Protein AF-A0A0D2HYA1-F1 (afdb_monomer_lite)

Structure (mmCIF, N/CA/C/O backbone):
data_AF-A0A0D2HYA1-F1
#
_entry.id   AF-A0A0D2HYA1-F1
#
loop_
_atom_site.group_PDB
_atom_site.id
_atom_site.type_symbol
_atom_site.label_atom_id
_atom_site.label_alt_id
_atom_site.label_comp_id
_atom_site.label_asym_id
_atom_site.label_entity_id
_atom_site.label_seq_id
_atom_site.pdbx_PDB_ins_code
_atom_site.Cartn_x
_atom_site.Cartn_y
_atom_site.Cartn_z
_atom_site.occupancy
_atom_site.B_iso_or_equiv
_atom_site.auth_seq_id
_atom_site.auth_comp_id
_atom_site.auth_asym_id
_atom_site.auth_atom_id
_atom_site.pdbx_PDB_model_num
ATOM 1 N N . MET A 1 1 ? 26.217 1.414 43.985 1.00 37.94 1 MET A N 1
ATOM 2 C CA . MET A 1 1 ? 24.978 0.716 43.570 1.00 37.94 1 MET A CA 1
ATOM 3 C C . MET A 1 1 ? 24.246 1.620 42.594 1.00 37.94 1 MET A C 1
ATOM 5 O O . MET A 1 1 ? 24.028 2.769 42.939 1.00 37.94 1 MET A O 1
ATOM 9 N N . ASN A 1 2 ? 23.989 1.161 41.366 1.00 55.53 2 ASN A N 1
ATOM 10 C CA . ASN A 1 2 ? 23.569 2.004 40.241 1.00 55.53 2 ASN A CA 1
ATOM 11 C C . ASN A 1 2 ? 22.502 1.259 39.420 1.00 55.53 2 ASN A C 1
ATOM 13 O O . ASN A 1 2 ? 22.848 0.290 38.752 1.00 55.53 2 ASN A O 1
ATOM 17 N N . VAL A 1 3 ? 21.228 1.653 39.513 1.00 50.19 3 VAL A N 1
ATOM 18 C CA . VAL A 1 3 ? 20.096 1.120 38.720 1.00 50.19 3 VAL A CA 1
ATOM 19 C C . VAL A 1 3 ? 18.972 2.183 38.728 1.00 50.19 3 VAL A C 1
ATOM 21 O O . VAL A 1 3 ? 18.746 2.719 39.813 1.00 50.19 3 VAL A O 1
ATOM 24 N N . PRO A 1 4 ? 18.196 2.468 37.647 1.00 51.81 4 PRO A N 1
ATOM 25 C CA . PRO A 1 4 ? 18.245 1.971 36.259 1.00 51.81 4 PRO A CA 1
ATOM 26 C C . PRO A 1 4 ? 18.048 3.057 35.163 1.00 51.81 4 PRO A C 1
ATOM 28 O O . PRO A 1 4 ? 17.041 3.762 35.145 1.00 51.81 4 PRO A O 1
ATOM 31 N N . LYS A 1 5 ? 18.862 3.019 34.100 1.00 58.22 5 LYS A N 1
ATOM 32 C CA . LYS A 1 5 ? 18.628 3.720 32.808 1.00 58.22 5 LYS A CA 1
ATOM 33 C C . LYS A 1 5 ? 17.292 3.376 32.103 1.00 58.22 5 LYS A C 1
ATOM 35 O O . LYS A 1 5 ? 16.973 3.936 31.060 1.00 58.22 5 LYS A O 1
ATOM 40 N N . PHE A 1 6 ? 16.532 2.416 32.629 1.00 50.38 6 PHE A N 1
ATOM 41 C CA . PHE A 1 6 ? 15.276 1.930 32.054 1.00 50.38 6 PHE A CA 1
ATOM 42 C C . PHE A 1 6 ? 14.100 2.883 32.315 1.00 50.38 6 PHE A C 1
ATOM 44 O O . PHE A 1 6 ? 13.368 3.215 31.389 1.00 50.38 6 PHE A O 1
ATOM 51 N N . LYS A 1 7 ? 13.979 3.411 33.542 1.00 63.53 7 LYS A N 1
ATOM 52 C CA . LYS A 1 7 ? 12.873 4.311 33.921 1.00 63.53 7 LYS A CA 1
ATOM 53 C C . LYS A 1 7 ? 12.932 5.664 33.205 1.00 63.53 7 LYS A C 1
ATOM 55 O O . LYS A 1 7 ? 11.905 6.275 32.937 1.00 63.53 7 LYS A O 1
ATOM 60 N N . GLU A 1 8 ? 14.135 6.123 32.870 1.00 72.31 8 GLU A N 1
ATOM 61 C CA . GLU A 1 8 ? 14.345 7.355 32.099 1.00 72.31 8 GLU A CA 1
ATOM 62 C C . GLU A 1 8 ? 13.897 7.201 30.639 1.00 72.31 8 GLU A C 1
ATOM 64 O O . GLU A 1 8 ? 13.361 8.142 30.057 1.00 72.31 8 GLU A O 1
ATOM 69 N N . ARG A 1 9 ? 14.064 6.004 30.057 1.00 69.12 9 ARG A N 1
ATOM 70 C CA . ARG A 1 9 ? 13.602 5.695 28.697 1.00 69.12 9 ARG A CA 1
ATOM 71 C C . ARG A 1 9 ? 12.082 5.615 28.599 1.00 69.12 9 ARG A C 1
ATOM 73 O O . ARG A 1 9 ? 11.534 6.152 27.647 1.00 69.12 9 ARG A O 1
ATOM 80 N N . GLU A 1 10 ? 11.414 4.988 29.566 1.00 74.62 10 GLU A N 1
ATOM 81 C CA . GLU A 1 10 ? 9.942 4.930 29.594 1.00 74.62 10 GLU A CA 1
ATOM 82 C C . GLU A 1 10 ? 9.334 6.328 29.681 1.00 74.62 10 GLU A C 1
ATOM 84 O O . GLU A 1 10 ? 8.458 6.669 28.894 1.00 74.62 10 GLU A O 1
ATOM 89 N N . LYS A 1 11 ? 9.878 7.180 30.556 1.00 78.25 11 LYS A N 1
ATOM 90 C CA . LYS A 1 11 ? 9.416 8.563 30.683 1.00 78.25 11 LYS A CA 1
ATOM 91 C C . LYS A 1 11 ? 9.576 9.357 29.379 1.00 78.25 11 LYS A C 1
ATOM 93 O O . LYS A 1 11 ? 8.669 10.080 28.993 1.00 78.25 11 LYS A O 1
ATOM 98 N N . ALA A 1 12 ? 10.697 9.186 28.676 1.00 75.19 12 ALA A N 1
ATOM 99 C CA . ALA A 1 12 ? 10.927 9.862 27.399 1.00 75.19 12 ALA A CA 1
ATOM 100 C C . ALA A 1 12 ? 9.951 9.414 26.293 1.00 75.19 12 ALA A C 1
ATOM 102 O O . ALA A 1 12 ? 9.579 10.221 25.443 1.00 75.19 12 ALA A O 1
ATOM 103 N N . LEU A 1 13 ? 9.533 8.144 26.302 1.00 71.19 13 LEU A N 1
ATOM 104 C CA . LEU A 1 13 ? 8.542 7.616 25.360 1.00 71.19 13 LEU A CA 1
ATOM 105 C C . LEU A 1 13 ? 7.129 8.125 25.676 1.00 71.19 13 LEU A C 1
ATOM 107 O O . LEU A 1 13 ? 6.391 8.478 24.758 1.00 71.19 13 LEU A O 1
ATOM 111 N N . GLU A 1 14 ? 6.778 8.208 26.960 1.00 77.75 14 GLU A N 1
ATOM 112 C CA . GLU A 1 14 ? 5.499 8.755 27.425 1.00 77.75 14 GLU A CA 1
ATOM 113 C C . GLU A 1 14 ? 5.363 10.244 27.053 1.00 77.75 14 GLU A C 1
ATOM 115 O O . GLU A 1 14 ? 4.346 10.670 26.500 1.00 77.75 14 GLU A O 1
ATOM 120 N N . ASP A 1 15 ? 6.424 11.029 27.273 1.00 81.19 15 ASP A N 1
ATOM 121 C CA . ASP A 1 15 ? 6.453 12.463 26.969 1.00 81.19 15 ASP A CA 1
ATOM 122 C C . ASP A 1 15 ? 6.331 12.728 25.450 1.00 81.19 15 ASP A C 1
ATOM 124 O O . ASP A 1 15 ? 5.623 13.646 25.022 1.00 81.19 15 ASP A O 1
ATOM 128 N N . ASP A 1 16 ? 6.970 11.903 24.609 1.00 73.56 16 ASP A N 1
ATOM 129 C CA . ASP A 1 16 ? 6.863 11.993 23.143 1.00 73.56 16 ASP A CA 1
ATOM 130 C C . ASP A 1 16 ? 5.469 11.579 22.636 1.00 73.56 16 ASP A C 1
ATOM 132 O O . ASP A 1 16 ? 4.926 12.195 21.712 1.00 73.56 16 ASP A O 1
ATOM 136 N N . TYR A 1 17 ? 4.839 10.588 23.276 1.00 69.75 17 TYR A N 1
ATOM 137 C CA . TYR A 1 17 ? 3.467 10.176 22.972 1.00 69.75 17 TYR A CA 1
ATOM 138 C C . TYR A 1 17 ? 2.454 11.296 23.254 1.00 69.75 17 TYR A C 1
ATOM 140 O O . TYR A 1 17 ? 1.637 11.626 22.387 1.00 69.75 17 TYR A O 1
ATOM 148 N N . ILE A 1 18 ? 2.543 11.937 24.425 1.00 73.06 18 ILE A N 1
ATOM 149 C CA . ILE A 1 18 ? 1.666 13.057 24.801 1.00 73.06 18 ILE A CA 1
ATOM 150 C C . ILE A 1 18 ? 1.850 14.230 23.827 1.00 73.06 18 ILE A C 1
ATOM 152 O O . ILE A 1 18 ? 0.869 14.781 23.327 1.00 73.06 18 ILE A O 1
ATOM 156 N N . ARG A 1 19 ? 3.097 14.554 23.460 1.00 71.25 19 ARG A N 1
ATOM 157 C CA . ARG A 1 19 ? 3.401 15.647 22.522 1.00 71.25 19 ARG A CA 1
ATOM 158 C C . ARG A 1 19 ? 2.779 15.453 21.137 1.00 71.25 19 ARG A C 1
ATOM 160 O O . ARG A 1 19 ? 2.390 16.428 20.495 1.00 71.25 19 ARG A O 1
ATOM 167 N N . ARG A 1 20 ? 2.706 14.213 20.644 1.00 63.44 20 ARG A N 1
ATOM 168 C CA . ARG A 1 20 ? 2.093 13.902 19.339 1.00 63.44 20 ARG A CA 1
ATOM 169 C C . ARG A 1 20 ? 0.574 13.994 19.381 1.00 63.44 20 ARG A C 1
ATOM 171 O O . ARG A 1 20 ? -0.017 14.478 18.419 1.00 63.44 20 ARG A O 1
ATOM 178 N N . LYS A 1 21 ? -0.035 13.588 20.497 1.00 59.53 21 LYS A N 1
ATOM 179 C CA . LYS A 1 21 ? -1.486 13.634 20.704 1.00 59.53 21 LYS A CA 1
ATOM 180 C C . LYS A 1 21 ? -2.045 15.059 20.624 1.00 59.53 21 LYS A C 1
ATOM 182 O O . LYS A 1 21 ? -3.113 15.260 20.055 1.00 59.53 21 LYS A O 1
ATOM 187 N N . ASP A 1 22 ? -1.298 16.046 21.114 1.00 54.53 22 ASP A N 1
ATOM 188 C CA . ASP A 1 22 ? -1.725 17.452 21.081 1.00 54.53 22 ASP A CA 1
ATOM 189 C C . ASP A 1 22 ? -1.539 18.118 19.705 1.00 54.53 22 ASP A C 1
ATOM 191 O O . ASP A 1 22 ? -2.130 19.163 19.434 1.00 54.53 22 ASP A O 1
ATOM 195 N N . ARG A 1 23 ? -0.753 17.515 18.799 1.00 53.12 23 ARG A N 1
ATOM 196 C CA . ARG A 1 23 ? -0.500 18.061 17.453 1.00 53.12 23 ARG A CA 1
ATOM 197 C C . ARG A 1 23 ? -1.545 17.633 16.418 1.00 53.12 23 ARG A C 1
ATOM 199 O O . ARG A 1 23 ? -1.625 18.235 15.351 1.00 53.12 23 ARG A O 1
ATOM 206 N N . THR A 1 24 ? -2.372 16.637 16.729 1.00 44.16 24 THR A N 1
ATOM 207 C CA . THR A 1 24 ? -3.472 16.170 15.875 1.00 44.16 24 THR A CA 1
ATOM 208 C C . THR A 1 24 ? -4.773 16.906 16.200 1.00 44.16 24 THR A C 1
ATOM 210 O O . THR A 1 24 ? -5.680 16.364 16.823 1.00 44.16 24 THR A O 1
ATOM 213 N N . SER A 1 25 ? -4.878 18.160 15.768 1.00 39.28 25 SER A N 1
ATOM 214 C CA . SER A 1 25 ? -6.170 18.812 15.516 1.00 39.28 25 SER A CA 1
ATOM 215 C C . SER A 1 25 ? -6.183 19.253 14.053 1.00 39.28 25 SER A C 1
ATOM 217 O O . SER A 1 25 ? -5.458 20.190 13.716 1.00 39.28 25 SER A O 1
ATOM 219 N N . PRO A 1 26 ? -6.937 18.588 13.158 1.00 45.00 26 PRO A N 1
ATOM 220 C CA . PRO A 1 26 ? -6.878 18.906 11.741 1.00 45.00 26 PRO A CA 1
ATOM 221 C C . PRO A 1 26 ? -7.639 20.202 11.441 1.00 45.00 26 PRO A C 1
ATOM 223 O O . PRO A 1 26 ? -8.817 20.346 11.770 1.00 45.00 26 PRO A O 1
ATOM 226 N N . LYS A 1 27 ? -6.960 21.136 10.769 1.00 46.84 27 LYS A N 1
ATOM 227 C CA . LYS A 1 27 ? -7.570 22.242 10.022 1.00 46.84 27 LYS A CA 1
ATOM 228 C C . LYS A 1 27 ? -7.251 22.035 8.548 1.00 46.84 27 LYS A C 1
ATOM 230 O O . LYS A 1 27 ? -6.231 22.528 8.075 1.00 46.84 27 LYS A O 1
ATOM 235 N N . ASN A 1 28 ? -8.102 21.327 7.811 1.00 40.28 28 ASN A N 1
ATOM 236 C CA . ASN A 1 28 ? -7.895 21.159 6.375 1.00 40.28 28 ASN A CA 1
ATOM 237 C C . ASN A 1 28 ? -9.252 21.064 5.674 1.00 40.28 28 ASN A C 1
ATOM 239 O O . ASN A 1 28 ? -9.993 20.101 5.851 1.00 40.28 28 ASN A O 1
ATOM 243 N N . SER A 1 29 ? -9.573 22.100 4.902 1.00 40.09 29 SER A N 1
ATOM 244 C CA . SER A 1 29 ? -10.721 22.153 4.002 1.00 40.09 29 SER A CA 1
ATOM 245 C C . SER A 1 29 ? -10.307 21.742 2.587 1.00 40.09 29 SER A C 1
ATOM 247 O O . SER A 1 29 ? -9.199 22.083 2.173 1.00 40.09 29 SER A O 1
ATOM 249 N N . SER A 1 30 ? -11.273 21.197 1.834 1.00 38.66 30 SER A N 1
ATOM 250 C CA . SER A 1 30 ? -11.325 21.049 0.361 1.00 38.66 30 SER A CA 1
ATOM 251 C C . SER A 1 30 ? -10.499 19.881 -0.222 1.00 38.66 30 SER A C 1
ATOM 253 O O . SER A 1 30 ? -9.349 19.704 0.145 1.00 38.66 30 SER A O 1
ATOM 255 N N . THR A 1 31 ? -10.976 19.024 -1.134 1.00 37.25 31 THR A N 1
ATOM 256 C CA . THR A 1 31 ? -12.278 18.866 -1.811 1.00 37.25 31 THR A CA 1
ATOM 257 C C . THR A 1 31 ? -12.371 17.389 -2.219 1.00 37.25 31 THR A C 1
ATOM 259 O O . THR A 1 31 ? -11.586 16.942 -3.050 1.00 37.25 31 THR A O 1
ATOM 262 N N . HIS A 1 32 ? -13.288 16.615 -1.633 1.00 41.94 32 HIS A N 1
ATOM 263 C CA . HIS A 1 32 ? -13.481 15.206 -1.984 1.00 41.94 32 HIS A CA 1
ATOM 264 C C . HIS A 1 32 ? -14.585 15.066 -3.032 1.00 41.94 32 HIS A C 1
ATOM 266 O O . HIS A 1 32 ? -15.725 15.488 -2.825 1.00 41.94 32 HIS A O 1
ATOM 272 N N . SER A 1 33 ? -14.279 14.415 -4.149 1.00 39.41 33 SER A N 1
ATOM 273 C CA . SER A 1 33 ? -15.284 13.797 -5.007 1.00 39.41 33 SER A CA 1
ATOM 274 C C . SER A 1 33 ? -15.957 12.655 -4.233 1.00 39.41 33 SER A C 1
ATOM 276 O O . SER A 1 33 ? -15.459 11.539 -4.176 1.00 39.41 33 SER A O 1
ATOM 278 N N . ARG A 1 34 ? -17.077 13.004 -3.585 1.00 42.66 34 ARG A N 1
ATOM 279 C CA . ARG A 1 34 ? -18.177 12.168 -3.064 1.00 42.66 34 ARG A CA 1
ATOM 280 C C . ARG A 1 34 ? -17.836 10.701 -2.757 1.00 42.66 34 ARG A C 1
ATOM 282 O O . ARG A 1 34 ? -18.350 9.790 -3.399 1.00 42.66 34 ARG A O 1
ATOM 289 N N . ILE A 1 35 ? -17.089 10.490 -1.678 1.00 46.75 35 ILE A N 1
ATOM 290 C CA . ILE A 1 35 ? -17.368 9.368 -0.776 1.00 46.75 35 ILE A CA 1
ATOM 291 C C . ILE A 1 35 ? -18.450 9.899 0.166 1.00 46.75 35 ILE A C 1
ATOM 293 O O . ILE A 1 35 ? -18.259 10.950 0.771 1.00 46.75 35 ILE A O 1
ATOM 297 N N . SER A 1 36 ? -19.620 9.260 0.215 1.00 41.53 36 SER A N 1
ATOM 298 C CA . SER A 1 36 ? -20.709 9.675 1.106 1.00 41.53 36 SER A CA 1
ATOM 299 C C . SER A 1 36 ? -20.197 9.770 2.547 1.00 41.53 36 SER A C 1
ATOM 301 O O . SER A 1 36 ? -19.650 8.792 3.062 1.00 41.53 36 SER A O 1
ATOM 303 N N . ASP A 1 37 ? -20.401 10.927 3.184 1.00 51.16 37 ASP A N 1
ATOM 304 C CA . ASP A 1 37 ? -19.854 11.313 4.497 1.00 51.16 37 ASP A CA 1
ATOM 305 C C . ASP A 1 37 ? -20.129 10.313 5.645 1.00 51.16 37 ASP A C 1
ATOM 307 O O . ASP A 1 37 ? -19.511 10.390 6.704 1.00 51.16 37 ASP A O 1
ATOM 311 N N . SER A 1 38 ? -21.013 9.330 5.453 1.00 46.25 38 SER A N 1
ATOM 312 C CA . SER A 1 38 ? -21.342 8.296 6.439 1.00 46.25 38 SER A CA 1
ATOM 313 C C . SER A 1 38 ? -20.254 7.235 6.671 1.00 46.25 38 SER A C 1
ATOM 315 O O . SER A 1 38 ? -20.357 6.500 7.647 1.00 46.25 38 SER A O 1
ATOM 317 N N . ASN A 1 39 ? -19.214 7.152 5.828 1.00 44.28 39 ASN A N 1
ATOM 318 C CA . ASN A 1 39 ? -18.113 6.178 5.968 1.00 44.28 39 ASN A CA 1
ATOM 319 C C . ASN A 1 39 ? -16.781 6.788 6.450 1.00 44.28 39 ASN A C 1
ATOM 321 O O . ASN A 1 39 ? -15.771 6.091 6.519 1.00 44.28 39 ASN A O 1
ATOM 325 N N . LEU A 1 40 ? -16.767 8.068 6.835 1.00 48.44 40 LEU A N 1
ATOM 326 C CA . LEU A 1 40 ? -15.561 8.785 7.282 1.00 48.44 40 LEU A CA 1
ATOM 327 C C . LEU A 1 40 ? -15.066 8.398 8.692 1.00 48.44 40 LEU A C 1
ATOM 329 O O . LEU A 1 40 ? -14.085 8.961 9.171 1.00 48.44 40 LEU A O 1
ATOM 333 N N . ALA A 1 41 ? -15.713 7.451 9.379 1.00 55.69 41 ALA A N 1
ATOM 334 C CA . ALA A 1 41 ? -15.352 7.082 10.752 1.00 55.69 41 ALA A CA 1
ATOM 335 C C . ALA A 1 41 ? -14.013 6.319 10.870 1.00 55.69 41 ALA A C 1
ATOM 337 O O . ALA A 1 41 ? -13.465 6.223 11.967 1.00 55.69 41 ALA A O 1
ATOM 338 N N . SER A 1 42 ? -13.476 5.782 9.769 1.00 56.03 42 SER A N 1
ATOM 339 C CA . SER A 1 42 ? -12.200 5.058 9.742 1.00 56.03 42 SER A CA 1
ATOM 340 C C . SER A 1 42 ? -11.364 5.517 8.543 1.00 56.03 42 SER A C 1
ATOM 342 O O . SER A 1 42 ? -11.888 5.513 7.427 1.00 56.03 42 SER A O 1
ATOM 344 N N . PRO A 1 43 ? -10.071 5.857 8.721 1.00 54.88 43 PRO A N 1
ATOM 345 C CA . PRO A 1 43 ? -9.199 6.337 7.640 1.00 54.88 43 PRO A CA 1
ATOM 346 C C . PRO A 1 43 ? -9.022 5.334 6.488 1.00 54.88 43 PRO A C 1
ATOM 348 O O . PRO A 1 43 ? -8.567 5.712 5.414 1.00 54.88 43 PRO A O 1
ATOM 351 N N . PHE A 1 44 ? -9.406 4.070 6.691 1.00 59.03 44 PHE A N 1
ATOM 352 C CA . PHE A 1 44 ? -9.309 2.999 5.696 1.00 59.03 44 PHE A CA 1
ATOM 353 C C . PHE A 1 44 ? -10.677 2.429 5.291 1.00 59.03 44 PHE A C 1
ATOM 355 O O . PHE A 1 44 ? -10.749 1.370 4.674 1.00 59.03 44 PHE A O 1
ATOM 362 N N . GLY A 1 45 ? -11.776 3.083 5.682 1.00 63.31 45 GLY A N 1
ATOM 363 C CA . GLY A 1 45 ? -13.115 2.504 5.591 1.00 63.31 45 GLY A CA 1
ATOM 364 C C . GLY A 1 45 ? -13.293 1.301 6.526 1.00 63.31 45 GLY A C 1
ATOM 365 O O . GLY A 1 45 ? -12.430 0.992 7.357 1.00 63.31 45 GLY A O 1
ATOM 366 N N . THR A 1 46 ? -14.444 0.644 6.424 1.00 68.38 46 THR A N 1
ATOM 367 C CA . THR A 1 46 ? -14.827 -0.508 7.262 1.00 68.38 46 THR A CA 1
ATOM 368 C C . THR A 1 46 ? -15.230 -1.742 6.455 1.00 68.38 46 THR A C 1
ATOM 370 O O . THR A 1 46 ? -15.471 -2.788 7.049 1.00 68.38 46 THR A O 1
ATOM 373 N N . ASP A 1 47 ? -15.287 -1.635 5.126 1.00 72.69 47 ASP A N 1
ATOM 374 C CA . ASP A 1 47 ? -15.811 -2.667 4.218 1.00 72.69 47 ASP A CA 1
ATOM 375 C C . ASP A 1 47 ? -14.696 -3.506 3.565 1.00 72.69 47 ASP A C 1
ATOM 377 O O . ASP A 1 47 ? -14.739 -3.857 2.390 1.00 72.69 47 ASP A O 1
ATOM 381 N N . TRP A 1 48 ? -13.629 -3.771 4.318 1.00 71.75 48 TRP A N 1
ATOM 382 C CA . TRP A 1 48 ? -12.502 -4.594 3.883 1.00 71.75 48 TRP A CA 1
ATOM 383 C C . TRP A 1 48 ? -12.418 -5.856 4.743 1.00 71.75 48 TRP A C 1
ATOM 385 O O . TRP A 1 48 ? -12.647 -5.806 5.949 1.00 71.75 48 TRP A O 1
ATOM 395 N N . ALA A 1 49 ? -12.061 -6.997 4.151 1.00 73.50 49 ALA A N 1
ATOM 396 C CA . ALA A 1 49 ? -11.831 -8.234 4.906 1.00 73.50 49 ALA A CA 1
ATOM 397 C C . ALA A 1 49 ? -10.460 -8.223 5.601 1.00 73.50 49 ALA A C 1
ATOM 399 O O . ALA A 1 49 ? -10.326 -8.495 6.798 1.00 73.50 49 ALA A O 1
ATOM 400 N N . VAL A 1 50 ? -9.437 -7.818 4.845 1.00 74.50 50 VAL A N 1
ATOM 401 C CA . VAL A 1 50 ? -8.063 -7.624 5.311 1.00 74.50 50 VAL A CA 1
ATOM 402 C C . VAL A 1 50 ? -7.568 -6.272 4.819 1.00 74.50 50 VAL A C 1
ATOM 404 O O . VAL A 1 50 ? -7.610 -5.994 3.624 1.00 74.50 50 VAL A O 1
ATOM 407 N N . LEU A 1 51 ? -7.074 -5.446 5.739 1.00 75.56 51 LEU A N 1
ATOM 408 C CA . LEU A 1 51 ? -6.321 -4.244 5.412 1.00 75.56 51 LEU A CA 1
ATOM 409 C C . LEU A 1 51 ? -4.847 -4.597 5.479 1.00 75.56 51 LEU A C 1
ATOM 411 O O . LEU A 1 51 ? -4.332 -4.936 6.543 1.00 75.56 51 LEU A O 1
ATOM 415 N N . TRP A 1 52 ? -4.164 -4.506 4.352 1.00 73.12 52 TRP A N 1
ATOM 416 C CA . TRP A 1 52 ? -2.770 -4.889 4.252 1.00 73.12 52 TRP A CA 1
ATOM 417 C C . TRP A 1 52 ? -1.885 -3.651 4.126 1.00 73.12 52 TRP A C 1
ATOM 419 O O . TRP A 1 52 ? -2.038 -2.871 3.192 1.00 73.12 52 TRP A O 1
ATOM 429 N N . LEU A 1 53 ? -0.971 -3.455 5.082 1.00 72.00 53 LEU A N 1
ATOM 430 C CA . LEU A 1 53 ? -0.130 -2.251 5.152 1.00 72.00 53 LEU A CA 1
ATOM 431 C C . LEU A 1 53 ? 1.126 -2.343 4.270 1.00 72.00 53 LEU A C 1
ATOM 433 O O . LEU A 1 53 ? 1.951 -1.432 4.277 1.00 72.00 53 LEU A O 1
ATOM 437 N N . GLY A 1 54 ? 1.260 -3.431 3.507 1.00 73.88 54 GLY A N 1
ATOM 438 C CA . GLY A 1 54 ? 2.322 -3.642 2.532 1.00 73.88 54 GLY A CA 1
ATOM 439 C C . GLY A 1 54 ? 3.378 -4.654 2.968 1.00 73.88 54 GLY A C 1
ATOM 440 O O . GLY A 1 54 ? 3.328 -5.226 4.064 1.00 73.88 54 GLY A O 1
ATOM 441 N N . HIS A 1 55 ? 4.358 -4.844 2.084 1.00 79.69 55 HIS A N 1
ATOM 442 C CA . HIS A 1 55 ? 5.496 -5.724 2.303 1.00 79.69 55 HIS A CA 1
ATOM 443 C C . HIS A 1 55 ? 6.847 -5.083 2.055 1.00 79.69 55 HIS A C 1
ATOM 445 O O . HIS A 1 55 ? 6.967 -4.094 1.336 1.00 79.69 55 HIS A O 1
ATOM 451 N N . CYS A 1 56 ? 7.887 -5.730 2.578 1.00 75.94 56 CYS A N 1
ATOM 452 C CA . CYS A 1 56 ? 9.263 -5.273 2.445 1.00 75.94 56 CYS A CA 1
ATOM 453 C C . CYS A 1 56 ? 9.823 -5.242 1.015 1.00 75.94 56 CYS A C 1
ATOM 455 O O . CYS A 1 56 ? 10.865 -4.628 0.797 1.00 75.94 56 CYS A O 1
ATOM 457 N N . GLY A 1 57 ? 9.159 -5.889 0.055 1.00 78.56 57 GLY A N 1
ATOM 458 C CA . GLY A 1 57 ? 9.572 -5.923 -1.348 1.00 78.56 57 GLY A CA 1
ATOM 459 C C . GLY A 1 57 ? 8.726 -5.056 -2.277 1.00 78.56 57 GLY A C 1
ATOM 460 O O . GLY A 1 57 ? 8.876 -5.202 -3.486 1.00 78.56 57 GLY A O 1
ATOM 461 N N . ALA A 1 58 ? 7.825 -4.220 -1.749 1.00 81.38 58 ALA A N 1
ATOM 462 C CA . ALA A 1 58 ? 6.957 -3.401 -2.587 1.00 81.38 58 ALA A CA 1
ATOM 463 C C . ALA A 1 58 ? 7.802 -2.439 -3.428 1.00 81.38 58 ALA A C 1
ATOM 465 O O . ALA A 1 58 ? 8.653 -1.723 -2.895 1.00 81.38 58 ALA A O 1
ATOM 466 N N . ALA A 1 59 ? 7.552 -2.429 -4.734 1.00 85.06 59 ALA A N 1
ATOM 467 C CA . ALA A 1 59 ? 8.201 -1.541 -5.684 1.00 85.06 59 ALA A CA 1
ATOM 468 C C . ALA A 1 59 ? 7.154 -0.661 -6.370 1.00 85.06 59 ALA A C 1
ATOM 470 O O . ALA A 1 59 ? 6.027 -1.105 -6.610 1.00 85.06 59 ALA A O 1
ATOM 471 N N . ILE A 1 60 ? 7.531 0.583 -6.661 1.00 87.06 60 ILE A N 1
ATOM 472 C CA . ILE A 1 60 ? 6.824 1.436 -7.609 1.00 87.06 60 ILE A CA 1
ATOM 473 C C . ILE A 1 60 ? 7.608 1.330 -8.917 1.00 87.06 60 ILE A C 1
ATOM 475 O O . ILE A 1 60 ? 8.728 1.833 -9.024 1.00 87.06 60 ILE A O 1
ATOM 479 N N . ASP A 1 61 ? 7.052 0.602 -9.878 1.00 86.50 61 ASP A N 1
ATOM 480 C CA . ASP A 1 61 ? 7.635 0.381 -11.198 1.00 86.50 61 ASP A CA 1
ATOM 481 C C . ASP A 1 61 ? 6.539 0.233 -12.265 1.00 86.50 61 ASP A C 1
ATOM 483 O O . ASP A 1 61 ? 5.346 0.236 -11.961 1.00 86.50 61 ASP A O 1
ATOM 487 N N . ASP A 1 62 ? 6.944 0.106 -13.528 1.00 85.25 62 ASP A N 1
ATOM 488 C CA . ASP A 1 62 ? 6.019 -0.004 -14.663 1.00 85.25 62 ASP A CA 1
ATOM 489 C C . ASP A 1 62 ? 5.265 -1.350 -14.714 1.00 85.25 62 ASP A C 1
ATOM 491 O O . ASP A 1 62 ? 4.355 -1.528 -15.526 1.00 85.25 62 ASP A O 1
ATOM 495 N N . GLY A 1 63 ? 5.656 -2.323 -13.883 1.00 82.94 63 GLY A N 1
ATOM 496 C CA . GLY A 1 63 ? 5.033 -3.640 -13.794 1.00 82.94 63 GLY A CA 1
ATOM 497 C C . GLY A 1 63 ? 3.797 -3.674 -12.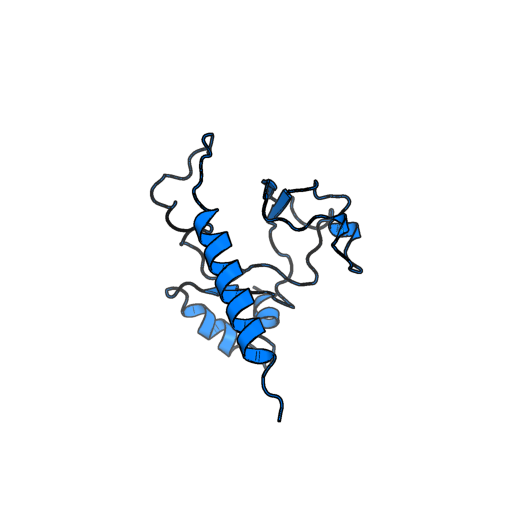895 1.00 82.94 63 GLY A C 1
ATOM 498 O O . GLY A 1 63 ? 3.038 -4.645 -12.950 1.00 82.94 63 GLY A O 1
ATOM 499 N N . VAL A 1 64 ? 3.569 -2.634 -12.088 1.00 80.81 64 VAL A N 1
ATOM 500 C CA . VAL A 1 64 ? 2.396 -2.512 -11.216 1.00 80.81 64 VAL A CA 1
ATOM 501 C C . VAL A 1 64 ? 1.408 -1.466 -11.746 1.00 80.81 64 VAL A C 1
ATOM 503 O O . VAL A 1 64 ? 1.816 -0.458 -12.324 1.00 80.81 64 VAL A O 1
ATOM 506 N N . PRO A 1 65 ? 0.086 -1.659 -11.559 1.00 83.25 65 PRO A N 1
ATOM 507 C CA . PRO A 1 65 ? -0.889 -0.624 -11.881 1.00 83.25 65 PRO A CA 1
ATOM 508 C C . PRO A 1 65 ? -0.569 0.694 -11.157 1.00 83.25 65 PRO A C 1
ATOM 510 O O . PRO A 1 65 ? -0.161 0.648 -9.991 1.00 83.25 65 PRO A O 1
ATOM 513 N N . PRO A 1 66 ? -0.803 1.861 -11.790 1.00 82.69 66 PRO A N 1
ATOM 514 C CA . PRO A 1 66 ? -0.555 3.152 -11.161 1.00 82.69 66 PRO A CA 1
ATOM 515 C C . PRO A 1 66 ? -1.257 3.270 -9.806 1.00 82.69 66 PRO A C 1
ATOM 517 O O . PRO A 1 66 ? -2.471 3.075 -9.698 1.00 82.69 66 PRO A O 1
ATOM 520 N N . GLY A 1 67 ? -0.477 3.583 -8.773 1.00 83.12 67 GLY A N 1
ATOM 521 C CA . GLY A 1 67 ? -0.991 3.819 -7.433 1.00 83.12 67 GLY A CA 1
ATOM 522 C C . GLY A 1 67 ? -1.611 5.207 -7.269 1.00 83.12 67 GLY A C 1
ATOM 523 O O . GLY A 1 67 ? -1.437 6.102 -8.096 1.00 83.12 67 GLY A O 1
ATOM 524 N N . LEU A 1 68 ? -2.325 5.405 -6.163 1.00 87.12 68 LEU A N 1
ATOM 525 C CA . LEU A 1 68 ? -2.812 6.719 -5.755 1.00 87.12 68 LEU A CA 1
ATOM 526 C C . LEU A 1 68 ? -1.743 7.408 -4.913 1.00 87.12 68 LEU A C 1
ATOM 528 O O . LEU A 1 68 ? -1.363 6.904 -3.857 1.00 87.12 68 LEU A O 1
ATOM 532 N N . ILE A 1 69 ? -1.291 8.573 -5.371 1.00 89.81 69 ILE A N 1
ATOM 533 C CA . ILE A 1 69 ? -0.295 9.395 -4.681 1.00 89.81 69 ILE A CA 1
ATOM 534 C C . ILE A 1 69 ? -1.004 10.518 -3.921 1.00 89.81 69 ILE A C 1
ATOM 536 O O . ILE A 1 69 ? -1.871 11.199 -4.470 1.00 89.81 69 ILE A O 1
ATOM 540 N N . TYR A 1 70 ? -0.630 10.728 -2.661 1.00 88.81 70 TYR A N 1
ATOM 541 C CA . TYR A 1 70 ? -1.184 11.780 -1.809 1.00 88.81 70 TYR A CA 1
ATOM 542 C C . TYR A 1 70 ? -0.120 12.362 -0.876 1.00 88.81 70 TYR A C 1
ATOM 544 O O . TYR A 1 70 ? 0.835 11.684 -0.502 1.00 88.81 70 TYR A O 1
ATOM 552 N N . ALA A 1 71 ? -0.281 13.635 -0.516 1.00 90.69 71 ALA A N 1
ATOM 553 C CA . ALA A 1 71 ? 0.618 14.319 0.408 1.00 90.69 71 ALA A CA 1
ATOM 554 C C . ALA A 1 71 ? 0.455 13.780 1.839 1.00 90.69 71 ALA A C 1
ATOM 556 O O . ALA A 1 71 ? -0.667 13.555 2.295 1.00 90.69 71 ALA A O 1
ATOM 557 N N . ASP A 1 72 ? 1.570 13.610 2.549 1.00 88.25 72 ASP A N 1
ATOM 558 C CA . ASP A 1 72 ? 1.606 13.168 3.943 1.00 88.25 72 ASP A CA 1
ATOM 559 C C . ASP A 1 72 ? 2.792 13.809 4.683 1.00 88.25 72 ASP A C 1
ATOM 561 O O . ASP A 1 72 ? 3.957 13.484 4.443 1.00 88.25 72 ASP A O 1
ATOM 565 N N . ASP A 1 73 ? 2.495 14.703 5.624 1.00 88.31 73 ASP A N 1
ATOM 566 C CA . ASP A 1 73 ? 3.482 15.423 6.438 1.00 88.31 73 ASP A CA 1
ATOM 567 C C . ASP A 1 73 ? 4.125 14.561 7.540 1.00 88.31 73 ASP A C 1
ATOM 569 O O . ASP A 1 73 ? 5.084 14.981 8.191 1.00 88.31 73 ASP A O 1
ATOM 573 N N . THR A 1 74 ? 3.625 13.340 7.739 1.00 89.31 74 THR A N 1
ATOM 574 C CA . THR A 1 74 ? 4.217 12.323 8.616 1.00 89.31 74 THR A CA 1
ATOM 575 C C . THR A 1 74 ? 5.187 11.400 7.879 1.00 89.31 74 THR A C 1
ATOM 577 O O . THR A 1 74 ? 5.786 10.513 8.498 1.00 89.31 74 THR A O 1
ATOM 580 N N . SER A 1 75 ? 5.335 11.565 6.561 1.00 86.50 75 SER A N 1
ATOM 581 C CA . SER A 1 75 ? 6.296 10.794 5.776 1.00 86.50 75 SER A CA 1
ATOM 582 C C . SER A 1 75 ? 7.733 11.074 6.235 1.00 86.50 75 SER A C 1
ATOM 584 O O . SER A 1 75 ? 8.103 12.184 6.618 1.00 86.50 75 SER A O 1
ATOM 586 N N . VAL A 1 76 ? 8.549 10.020 6.250 1.00 86.56 76 VAL A N 1
ATOM 587 C CA . VAL A 1 76 ? 9.992 10.150 6.481 1.00 86.56 76 VAL A CA 1
ATOM 588 C C . VAL A 1 76 ? 10.606 10.776 5.232 1.00 86.56 76 VAL A C 1
ATOM 590 O O . VAL A 1 76 ? 10.172 10.456 4.126 1.00 86.56 76 VAL A O 1
ATOM 593 N N . ALA A 1 77 ? 11.606 11.644 5.398 1.00 88.38 77 ALA A N 1
ATOM 594 C CA . ALA A 1 77 ? 12.246 12.281 4.254 1.00 88.38 77 ALA A CA 1
ATOM 595 C C . ALA A 1 77 ? 12.889 11.231 3.334 1.00 88.38 77 ALA A C 1
ATOM 597 O O . ALA A 1 77 ? 13.562 10.324 3.837 1.00 88.38 77 ALA A O 1
ATOM 598 N N . ILE A 1 78 ? 12.733 11.346 2.010 1.00 86.19 78 ILE A N 1
ATOM 599 C CA . ILE A 1 78 ? 13.168 10.296 1.063 1.00 86.19 78 ILE A CA 1
ATOM 600 C C . ILE A 1 78 ? 14.668 10.009 1.213 1.00 86.19 78 ILE A C 1
ATOM 602 O O . ILE A 1 78 ? 15.098 8.856 1.218 1.00 86.19 78 ILE A O 1
ATOM 606 N N . VAL A 1 79 ? 15.464 11.051 1.450 1.00 84.94 79 VAL A N 1
ATOM 607 C CA . VAL A 1 79 ? 16.918 10.958 1.671 1.00 84.94 79 VAL A CA 1
ATOM 608 C C . VAL A 1 79 ? 17.324 10.110 2.884 1.00 84.94 79 VAL A C 1
ATOM 610 O O . VAL A 1 79 ? 18.483 9.719 2.994 1.00 84.94 79 VAL A O 1
ATOM 613 N N . GLN A 1 80 ? 16.403 9.846 3.815 1.00 86.44 80 GLN A N 1
ATOM 614 C CA . GLN A 1 80 ? 16.646 9.020 5.000 1.00 86.44 80 GLN A CA 1
ATOM 615 C C . GLN A 1 80 ? 16.324 7.538 4.772 1.00 86.44 80 GLN A C 1
ATOM 617 O O . GLN A 1 80 ? 16.670 6.712 5.619 1.00 86.44 80 GLN A O 1
ATOM 622 N N . TYR A 1 81 ? 15.696 7.174 3.650 1.00 82.31 81 TYR A N 1
ATOM 623 C CA . TYR A 1 81 ? 15.520 5.770 3.294 1.00 82.31 81 TYR A CA 1
ATOM 624 C C . TYR A 1 81 ? 16.857 5.201 2.828 1.00 82.31 81 TYR A C 1
ATOM 626 O O . TYR A 1 81 ? 17.484 5.702 1.896 1.00 82.31 81 TYR A O 1
ATOM 634 N N . VAL A 1 82 ? 17.307 4.137 3.489 1.00 80.12 82 VAL A N 1
ATOM 635 C CA . VAL A 1 82 ? 18.537 3.421 3.141 1.00 80.12 82 VAL A CA 1
ATOM 636 C C . VAL A 1 82 ? 18.175 1.963 2.908 1.00 80.12 82 VAL A C 1
ATOM 638 O O . VAL A 1 82 ? 17.984 1.201 3.854 1.00 80.12 82 VAL A O 1
ATOM 641 N N . SER A 1 83 ? 18.040 1.579 1.641 1.00 78.50 83 SER A N 1
ATOM 642 C CA . SER A 1 83 ? 17.709 0.212 1.241 1.00 78.50 83 SER A CA 1
ATOM 643 C C . SER A 1 83 ? 18.174 -0.077 -0.187 1.00 78.50 83 SER A C 1
ATOM 645 O O . SER A 1 83 ? 18.328 0.829 -1.008 1.00 78.50 83 SER A O 1
ATOM 647 N N . TRP A 1 84 ? 18.323 -1.364 -0.511 1.00 80.81 84 TRP A N 1
ATOM 648 C CA . TRP A 1 84 ? 18.513 -1.850 -1.882 1.00 80.81 84 TRP A CA 1
ATOM 649 C C . TRP A 1 84 ? 17.367 -1.429 -2.822 1.00 80.81 84 TRP A C 1
ATOM 651 O O . TRP A 1 84 ? 17.557 -1.342 -4.035 1.00 80.81 84 TRP A O 1
ATOM 661 N N . SER A 1 85 ? 16.183 -1.157 -2.266 1.00 77.50 85 SER A N 1
ATOM 662 C CA . SER A 1 85 ? 14.961 -0.814 -2.995 1.00 77.50 85 SER A CA 1
ATOM 663 C C . SER A 1 85 ? 14.774 0.685 -3.257 1.00 77.50 85 SER A C 1
ATOM 665 O O . SER A 1 85 ? 13.780 1.057 -3.872 1.00 77.50 85 SER A O 1
ATOM 667 N N . ASN A 1 86 ? 15.719 1.551 -2.862 1.00 83.69 86 ASN A N 1
ATOM 668 C CA . ASN A 1 86 ? 15.570 3.011 -2.968 1.00 83.69 86 ASN A CA 1
ATOM 669 C C . ASN A 1 86 ? 15.193 3.503 -4.372 1.00 83.69 86 ASN A C 1
ATOM 671 O O . ASN A 1 86 ? 14.385 4.415 -4.494 1.00 83.69 86 ASN A O 1
ATOM 675 N N . LYS A 1 87 ? 15.721 2.884 -5.433 1.00 85.25 87 LYS A N 1
ATOM 676 C CA . LYS A 1 87 ? 15.399 3.256 -6.823 1.00 85.25 87 LYS A CA 1
ATOM 677 C C . LYS A 1 87 ? 13.904 3.141 -7.165 1.00 85.25 87 LYS A C 1
ATOM 679 O O . LYS A 1 87 ? 13.421 3.857 -8.025 1.00 85.25 87 LYS A O 1
ATOM 684 N N . TYR A 1 88 ? 13.169 2.270 -6.471 1.00 86.12 88 TYR A N 1
ATOM 685 C CA . TYR A 1 88 ? 11.726 2.088 -6.654 1.00 86.12 88 TYR A CA 1
ATOM 686 C C . TYR A 1 88 ? 10.890 3.053 -5.801 1.00 86.12 88 TYR A C 1
ATOM 688 O O . TYR A 1 88 ? 9.671 2.952 -5.793 1.00 86.12 88 TYR A O 1
ATOM 696 N N . LEU A 1 89 ? 11.530 3.941 -5.036 1.00 85.56 89 LEU A N 1
ATOM 697 C CA . LEU A 1 89 ? 10.876 4.941 -4.191 1.00 85.56 89 LEU A CA 1
ATOM 698 C C . LEU A 1 89 ? 11.289 6.361 -4.595 1.00 85.56 89 LEU A C 1
ATOM 700 O O . LEU A 1 89 ? 10.429 7.205 -4.794 1.00 85.56 89 LEU A O 1
ATOM 704 N N . VAL A 1 90 ? 12.595 6.609 -4.728 1.00 84.56 90 VAL A N 1
ATOM 705 C CA . VAL A 1 90 ? 13.186 7.946 -4.905 1.00 84.56 90 VAL A CA 1
ATOM 706 C C . VAL A 1 90 ? 12.753 8.613 -6.209 1.00 84.56 90 VAL A C 1
ATOM 708 O O . VAL A 1 90 ? 12.415 9.791 -6.203 1.00 84.56 90 VAL A O 1
ATOM 711 N N . ASP A 1 91 ? 12.773 7.872 -7.315 1.00 83.44 91 ASP A N 1
ATOM 712 C CA . ASP A 1 91 ? 12.461 8.421 -8.636 1.00 83.44 91 ASP A CA 1
ATOM 713 C C . ASP A 1 91 ? 10.945 8.583 -8.876 1.00 83.44 91 ASP A C 1
ATOM 715 O O . ASP A 1 91 ? 10.538 9.628 -9.390 1.00 83.44 91 ASP A O 1
ATOM 719 N N . PRO A 1 92 ? 10.086 7.602 -8.518 1.00 87.00 92 PRO A N 1
ATOM 720 C CA . PRO A 1 92 ? 8.660 7.689 -8.827 1.00 87.00 92 PRO A CA 1
ATOM 721 C C . PRO A 1 92 ? 7.820 8.433 -7.779 1.00 87.00 92 PRO A C 1
ATOM 723 O O . PRO A 1 92 ? 6.709 8.856 -8.106 1.00 87.00 92 PRO A O 1
ATOM 726 N N . LEU A 1 93 ? 8.296 8.595 -6.537 1.00 89.19 93 LEU A N 1
ATOM 727 C CA . LEU A 1 93 ? 7.511 9.201 -5.460 1.00 89.19 93 LEU A CA 1
ATOM 728 C C . LEU A 1 93 ? 8.027 10.606 -5.109 1.00 89.19 93 LEU A C 1
ATOM 730 O O . LEU A 1 93 ? 9.165 10.745 -4.661 1.00 89.19 93 LEU A O 1
ATOM 734 N N . PRO A 1 94 ? 7.201 11.658 -5.245 1.00 91.12 94 PRO A N 1
ATOM 735 C CA . PRO A 1 94 ? 7.588 12.994 -4.810 1.00 91.12 94 PRO A CA 1
ATOM 736 C C . PRO A 1 94 ? 7.858 13.060 -3.298 1.00 91.12 94 PRO A C 1
ATOM 738 O O . PRO A 1 94 ? 7.171 12.419 -2.500 1.00 91.12 94 PRO A O 1
ATOM 741 N N . GLU A 1 95 ? 8.814 13.898 -2.887 1.00 91.69 95 GLU A N 1
ATOM 742 C CA . GLU A 1 95 ? 9.096 14.167 -1.469 1.00 91.69 95 GLU A CA 1
ATOM 743 C C . GLU A 1 95 ? 7.818 14.583 -0.723 1.00 91.69 95 GLU A C 1
ATOM 745 O O . GLU A 1 95 ? 6.987 15.332 -1.249 1.00 91.69 95 GLU A O 1
ATOM 750 N N . GLY A 1 96 ? 7.644 14.098 0.507 1.00 90.94 96 GLY A N 1
ATOM 751 C CA . GLY A 1 96 ? 6.467 14.422 1.314 1.00 90.94 96 GLY A CA 1
ATOM 752 C C . GLY A 1 96 ? 5.174 13.720 0.880 1.00 90.94 96 GLY A C 1
ATOM 753 O O . GLY A 1 96 ? 4.099 14.120 1.325 1.00 90.94 96 GLY A O 1
ATOM 754 N N . HIS A 1 97 ? 5.241 12.722 -0.007 1.00 91.25 97 HIS A N 1
ATOM 755 C CA . HIS A 1 97 ? 4.073 11.975 -0.474 1.00 91.25 97 HIS A CA 1
ATOM 756 C C . HIS A 1 97 ? 4.145 10.496 -0.088 1.00 91.25 97 HIS A C 1
ATOM 758 O O . HIS A 1 97 ? 5.206 9.945 0.204 1.00 91.25 97 HIS A O 1
ATOM 764 N N . ARG A 1 98 ? 2.985 9.841 -0.099 1.00 88.38 98 ARG A N 1
ATOM 765 C CA . ARG A 1 98 ? 2.838 8.385 -0.049 1.00 88.38 98 ARG A CA 1
ATOM 766 C C . ARG A 1 98 ? 2.087 7.899 -1.275 1.00 88.38 98 ARG A C 1
ATOM 768 O O . ARG A 1 98 ? 1.317 8.647 -1.873 1.00 88.38 98 ARG A O 1
ATOM 775 N N . GLN A 1 99 ? 2.290 6.628 -1.596 1.00 86.56 99 GLN A N 1
ATOM 776 C CA . GLN A 1 99 ? 1.525 5.918 -2.607 1.00 86.56 99 GLN A CA 1
ATOM 777 C C . GLN A 1 99 ? 0.801 4.731 -1.976 1.00 86.56 99 GLN A C 1
ATOM 779 O O . GLN A 1 99 ? 1.403 3.946 -1.243 1.00 86.56 99 GLN A O 1
ATOM 784 N N . THR A 1 100 ? -0.480 4.576 -2.297 1.00 84.81 100 THR A N 1
ATOM 785 C CA . THR A 1 100 ? -1.192 3.303 -2.152 1.00 84.81 100 THR A CA 1
ATOM 786 C C . THR A 1 100 ? -1.251 2.616 -3.507 1.00 84.81 100 THR A C 1
ATOM 788 O O . THR A 1 100 ? -1.515 3.251 -4.524 1.00 84.81 100 THR A O 1
ATOM 791 N N . GLN A 1 101 ? -0.994 1.312 -3.541 1.00 79.94 101 GLN A N 1
ATOM 792 C CA . GLN A 1 101 ? -1.001 0.531 -4.775 1.00 79.94 101 GLN A CA 1
ATOM 793 C C . GLN A 1 101 ? -1.666 -0.820 -4.560 1.00 79.94 101 GLN A C 1
ATOM 795 O O . GLN A 1 101 ? -1.726 -1.323 -3.435 1.00 79.94 101 GLN A O 1
ATOM 800 N N . ILE A 1 102 ? -2.158 -1.405 -5.649 1.00 76.44 102 ILE A N 1
ATOM 801 C CA . ILE A 1 102 ? -2.629 -2.787 -5.635 1.00 76.44 102 ILE A CA 1
ATOM 802 C C . ILE A 1 102 ? -1.401 -3.679 -5.507 1.00 76.44 102 ILE A C 1
ATOM 804 O O . ILE A 1 102 ? -0.456 -3.569 -6.288 1.00 76.44 102 ILE A O 1
ATOM 808 N N . SER A 1 103 ? -1.407 -4.544 -4.499 1.00 73.62 103 SER A N 1
ATOM 809 C CA . SER A 1 103 ? -0.327 -5.501 -4.328 1.00 73.62 103 SER A CA 1
ATOM 810 C C . SER A 1 103 ? -0.361 -6.583 -5.391 1.00 73.62 103 SER A C 1
ATOM 812 O O . SER A 1 103 ? -1.428 -7.093 -5.718 1.00 73.62 103 SER A O 1
ATOM 814 N N . THR A 1 104 ? 0.816 -6.997 -5.845 1.00 73.31 104 THR A N 1
ATOM 815 C CA . THR A 1 104 ? 1.004 -8.203 -6.656 1.00 73.31 104 THR A CA 1
ATOM 816 C C . THR A 1 104 ? 1.515 -9.391 -5.833 1.00 73.31 104 THR A C 1
ATOM 818 O O . THR A 1 104 ? 1.606 -10.495 -6.359 1.00 73.31 104 THR A O 1
ATOM 821 N N . MET A 1 105 ? 1.855 -9.188 -4.552 1.00 74.00 105 MET A N 1
ATOM 822 C CA . MET A 1 105 ? 2.386 -10.226 -3.663 1.00 74.00 105 MET A CA 1
ATOM 823 C C . MET A 1 105 ? 2.223 -9.831 -2.192 1.00 74.00 105 MET A C 1
ATOM 825 O O . MET A 1 105 ? 2.577 -8.718 -1.828 1.00 74.00 105 MET A O 1
ATOM 829 N N . THR A 1 106 ? 1.765 -10.731 -1.315 1.00 73.81 106 THR A N 1
ATOM 830 C CA . THR A 1 106 ? 1.511 -10.383 0.100 1.00 73.81 106 THR A CA 1
ATOM 831 C C . THR A 1 106 ? 2.587 -10.792 1.114 1.00 73.81 106 THR A C 1
ATOM 833 O O . THR A 1 106 ? 2.405 -10.553 2.301 1.00 73.81 106 THR A O 1
ATOM 836 N N . VAL A 1 107 ? 3.719 -11.360 0.693 1.00 76.88 107 VAL A N 1
ATOM 837 C CA . VAL A 1 107 ? 4.773 -11.903 1.587 1.00 76.88 107 VAL A CA 1
ATOM 838 C C . VAL A 1 107 ? 5.529 -10.826 2.359 1.00 76.88 107 VAL A C 1
ATOM 840 O O . VAL A 1 107 ? 5.640 -9.725 1.858 1.00 76.88 107 VAL A O 1
ATOM 843 N N . CYS A 1 108 ? 6.165 -11.139 3.492 1.00 77.44 108 CYS A N 1
ATOM 844 C CA . CYS A 1 108 ? 6.958 -10.185 4.284 1.00 77.44 108 CYS A CA 1
ATOM 845 C C . CYS A 1 108 ? 6.125 -8.977 4.750 1.00 77.44 108 CYS A C 1
ATOM 847 O O . CYS A 1 108 ? 6.516 -7.817 4.588 1.00 77.44 108 CYS A O 1
ATOM 849 N N . THR A 1 109 ? 4.937 -9.260 5.288 1.00 75.69 109 THR A N 1
ATOM 850 C CA . THR A 1 109 ? 3.965 -8.238 5.696 1.00 75.69 109 THR A CA 1
ATOM 851 C C . THR A 1 109 ? 4.444 -7.447 6.915 1.00 75.69 109 THR A C 1
ATOM 853 O O . THR A 1 109 ? 4.712 -8.029 7.965 1.00 75.69 109 THR A O 1
ATOM 856 N N . PHE A 1 110 ? 4.453 -6.113 6.831 1.00 70.81 110 PHE A N 1
ATOM 857 C CA . PHE A 1 110 ? 4.778 -5.253 7.981 1.00 70.81 110 PHE A CA 1
ATOM 858 C C . PHE A 1 110 ? 3.650 -5.166 9.010 1.00 70.81 110 PHE A C 1
ATOM 860 O O . PHE A 1 110 ? 3.890 -5.039 10.209 1.00 70.81 110 PHE A O 1
ATOM 867 N N . GLY A 1 111 ? 2.407 -5.231 8.541 1.00 69.81 111 GLY A N 1
ATOM 868 C CA . GLY A 1 111 ? 1.230 -5.198 9.391 1.00 69.81 111 GLY A CA 1
ATOM 869 C C . GLY A 1 111 ? -0.044 -5.461 8.603 1.00 69.81 111 GLY A C 1
ATOM 870 O O . GLY A 1 111 ? -0.120 -5.224 7.396 1.00 69.81 111 GLY A O 1
ATOM 871 N N . ARG A 1 112 ? -1.056 -5.966 9.305 1.00 76.06 112 ARG A N 1
ATOM 872 C CA . ARG A 1 112 ? -2.383 -6.221 8.747 1.00 76.06 112 ARG A CA 1
ATOM 873 C C . ARG A 1 112 ? -3.470 -5.903 9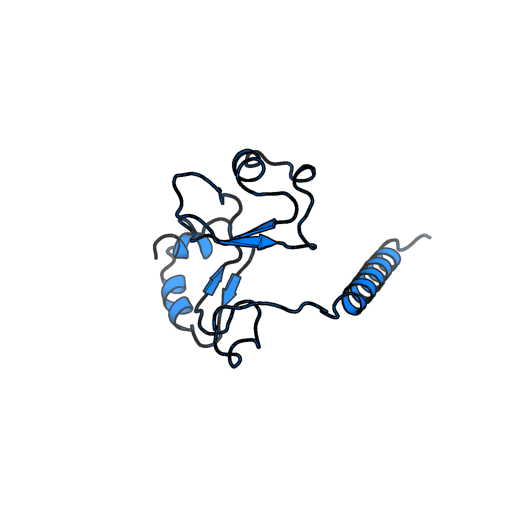.763 1.00 76.06 112 ARG A C 1
ATOM 875 O O . ARG A 1 112 ? -3.302 -6.172 10.951 1.00 76.06 112 ARG A O 1
ATOM 882 N N . GLY A 1 113 ? -4.586 -5.375 9.283 1.00 76.25 113 GLY A N 1
ATOM 883 C CA . GLY A 1 113 ? -5.864 -5.353 9.983 1.00 76.25 113 GLY A CA 1
ATOM 884 C C . GLY A 1 113 ? -6.761 -6.462 9.444 1.00 76.25 113 GLY A C 1
ATOM 885 O O . GLY A 1 113 ? -6.692 -6.790 8.263 1.00 76.25 113 GLY A O 1
ATOM 886 N N . VAL A 1 114 ? -7.619 -7.027 10.293 1.00 77.06 114 VAL A N 1
ATOM 887 C CA . VAL A 1 114 ? -8.676 -7.968 9.882 1.00 77.06 114 VAL A CA 1
ATOM 888 C C . VAL A 1 114 ? -9.993 -7.472 10.469 1.00 77.06 114 VAL A C 1
ATOM 890 O O . VAL A 1 114 ? -10.037 -7.126 11.654 1.00 77.06 114 VAL A O 1
ATOM 893 N N . THR A 1 115 ? -11.058 -7.405 9.669 1.00 78.81 115 THR A N 1
ATOM 894 C CA . THR A 1 115 ? -12.384 -7.083 10.207 1.00 78.81 115 THR A CA 1
ATOM 895 C C . THR A 1 115 ? -12.969 -8.301 10.907 1.00 78.81 115 THR A C 1
ATOM 897 O O . THR A 1 115 ? -12.829 -9.439 10.466 1.00 78.81 115 THR A O 1
ATOM 900 N N . LYS A 1 116 ? -13.656 -8.077 12.034 1.00 73.69 116 LYS A N 1
ATOM 901 C CA . LYS A 1 116 ? -14.244 -9.165 12.836 1.00 73.69 116 LYS A CA 1
ATOM 902 C C . LYS A 1 116 ? -15.214 -10.039 12.027 1.00 73.69 116 LYS A C 1
ATOM 904 O O . LYS A 1 116 ? -15.348 -11.225 12.329 1.00 73.69 116 LYS A O 1
ATOM 909 N N . SER A 1 117 ? -15.886 -9.446 11.042 1.00 71.94 117 SER A N 1
ATOM 910 C CA . SER A 1 117 ? -16.814 -10.111 10.126 1.00 71.94 117 SER A CA 1
ATOM 911 C C . SER A 1 117 ? -16.141 -11.123 9.201 1.00 71.94 117 SER A C 1
ATOM 913 O O . SER A 1 117 ? -16.819 -12.051 8.778 1.00 71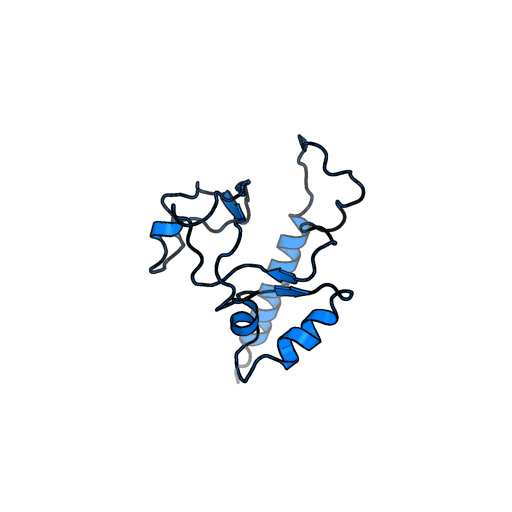.94 117 SER A O 1
ATOM 915 N N . SER A 1 118 ? -14.834 -11.005 8.949 1.00 73.69 118 SER A N 1
ATOM 916 C CA . SER A 1 118 ? -14.109 -11.855 8.002 1.00 73.69 118 SER A CA 1
ATOM 917 C C . SER A 1 118 ? -13.570 -13.142 8.617 1.00 73.69 118 SER A C 1
ATOM 919 O O . SER A 1 118 ? -12.376 -13.437 8.580 1.00 73.69 118 SER A O 1
ATOM 921 N N . GLN A 1 119 ? -14.465 -13.925 9.222 1.00 74.38 119 GLN A N 1
ATOM 922 C CA . GLN A 1 119 ? -14.138 -15.222 9.827 1.00 74.38 119 GLN A CA 1
ATOM 923 C C . GLN A 1 119 ? -13.698 -16.259 8.779 1.00 74.38 119 GLN A C 1
ATOM 925 O O . GLN A 1 119 ? -12.944 -17.176 9.103 1.00 74.38 119 GLN A O 1
ATOM 930 N N . GLU A 1 120 ? -14.117 -16.110 7.519 1.00 73.56 120 GLU A N 1
ATOM 931 C CA . GLU A 1 120 ? -13.727 -16.965 6.393 1.00 73.56 120 GLU A CA 1
ATOM 932 C C . GLU A 1 120 ? -12.210 -17.019 6.182 1.00 73.56 120 GLU A C 1
ATOM 934 O O . GLU A 1 120 ? -11.688 -18.051 5.748 1.00 73.56 120 GLU A O 1
ATOM 939 N N . ILE A 1 121 ? -11.483 -15.970 6.590 1.00 73.69 121 ILE A N 1
ATOM 940 C CA . ILE A 1 121 ? -10.021 -15.952 6.544 1.00 73.69 121 ILE A CA 1
ATOM 941 C C . ILE A 1 121 ? -9.421 -17.097 7.363 1.00 73.69 121 ILE A C 1
ATOM 943 O O . ILE A 1 121 ? -8.422 -17.680 6.968 1.00 73.69 121 ILE A O 1
ATOM 947 N N . LEU A 1 122 ? -10.055 -17.496 8.470 1.00 72.94 122 LEU A N 1
ATOM 948 C CA . LEU A 1 122 ? -9.567 -18.593 9.307 1.00 72.94 122 LEU A CA 1
ATOM 949 C C . LEU A 1 122 ? -9.594 -19.924 8.553 1.00 72.94 122 LEU A C 1
ATOM 951 O O . LEU A 1 122 ? -8.708 -20.751 8.741 1.00 72.94 122 LEU A O 1
ATOM 955 N N . SER A 1 123 ? -10.568 -20.113 7.659 1.00 72.62 123 SER A N 1
ATOM 956 C CA . SER A 1 123 ? -10.650 -21.310 6.816 1.00 72.62 123 SER A CA 1
ATOM 957 C C . SER A 1 123 ? -9.596 -21.310 5.709 1.00 72.62 123 SER A C 1
ATOM 959 O O . SER A 1 123 ? -9.076 -22.368 5.368 1.00 72.62 123 SER A O 1
ATOM 961 N N . LEU A 1 124 ? -9.264 -20.137 5.164 1.00 68.44 124 LEU A N 1
ATOM 962 C CA . LEU A 1 124 ? -8.151 -19.951 4.226 1.00 68.44 124 LEU A CA 1
ATOM 963 C C . LEU A 1 124 ? -6.806 -20.266 4.887 1.00 68.44 124 LEU A C 1
ATOM 965 O O . LEU A 1 124 ? -6.006 -21.021 4.346 1.00 68.44 124 LEU A O 1
ATOM 969 N N . LEU A 1 125 ? -6.590 -19.751 6.094 1.00 66.62 125 LEU A N 1
ATOM 970 C CA . LEU A 1 125 ? -5.34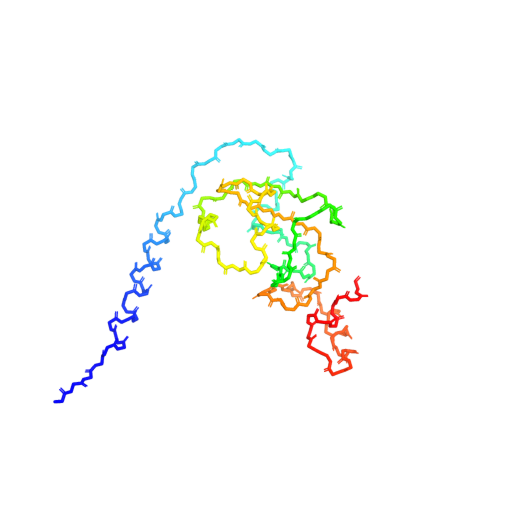2 -19.923 6.838 1.00 66.62 125 LEU A CA 1
ATOM 971 C C . LEU A 1 125 ? -5.161 -21.336 7.371 1.00 66.62 125 LEU A C 1
ATOM 973 O O . LEU A 1 125 ? -4.048 -21.845 7.371 1.00 66.62 125 LEU A O 1
ATOM 977 N N . ALA A 1 126 ? -6.248 -21.998 7.769 1.00 65.19 126 ALA A N 1
ATOM 978 C CA . ALA A 1 126 ? -6.210 -23.402 8.163 1.00 65.19 126 ALA A CA 1
ATOM 979 C C . ALA A 1 126 ? -5.795 -24.335 7.008 1.00 65.19 126 ALA A C 1
ATOM 981 O O . ALA A 1 126 ? -5.416 -25.475 7.258 1.00 65.19 126 ALA A O 1
ATOM 982 N N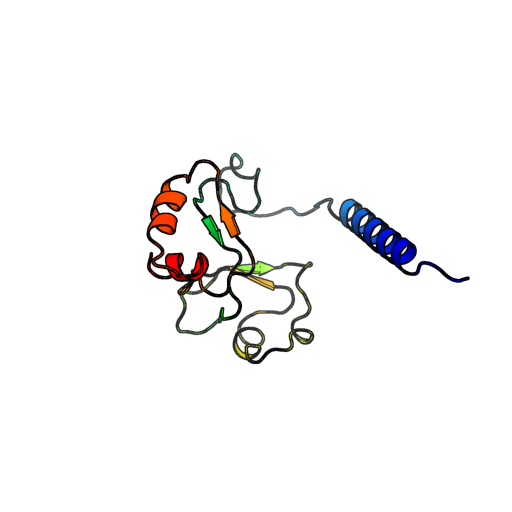 . ARG A 1 127 ? -5.861 -23.865 5.751 1.00 66.50 127 ARG A N 1
ATOM 983 C CA . ARG A 1 127 ? -5.362 -24.581 4.565 1.00 66.50 127 ARG A CA 1
ATOM 984 C C . ARG A 1 127 ? -3.906 -24.254 4.230 1.00 66.50 127 ARG A C 1
ATOM 986 O O . ARG A 1 127 ? -3.364 -24.895 3.334 1.00 66.50 127 ARG A O 1
ATOM 993 N N . GLY A 1 128 ? -3.298 -23.271 4.901 1.00 59.81 128 GLY A N 1
ATOM 994 C CA . GLY A 1 128 ? -1.892 -22.906 4.747 1.00 59.81 128 GLY A CA 1
ATOM 995 C C . GLY A 1 128 ? -1.012 -24.058 5.213 1.00 59.81 128 GLY A C 1
ATOM 996 O O . GLY A 1 128 ? -0.715 -24.180 6.395 1.00 59.81 128 GLY A O 1
ATOM 997 N N . VAL A 1 129 ? -0.676 -24.932 4.271 1.00 57.00 129 VAL A N 1
ATOM 998 C CA . VAL A 1 129 ? 0.149 -26.144 4.367 1.00 57.00 129 VAL A CA 1
ATOM 999 C C . VAL A 1 129 ? 1.572 -25.825 4.856 1.00 57.00 129 VAL A C 1
ATOM 1001 O O . VAL A 1 129 ? 2.522 -25.863 4.087 1.00 57.00 129 VAL A O 1
ATOM 1004 N N . ASP A 1 130 ? 1.708 -25.483 6.140 1.00 60.62 130 ASP A N 1
ATOM 1005 C CA . ASP A 1 130 ? 2.953 -25.093 6.829 1.00 60.62 130 ASP A CA 1
ATOM 1006 C C . ASP A 1 130 ? 3.607 -23.773 6.360 1.00 60.62 130 ASP A C 1
ATOM 1008 O O . ASP A 1 130 ? 4.754 -23.480 6.704 1.00 60.62 130 ASP A O 1
ATOM 1012 N N . GLU A 1 131 ? 2.882 -22.922 5.631 1.00 65.81 131 GLU A N 1
ATOM 1013 C CA . GLU A 1 131 ? 3.377 -21.607 5.204 1.00 65.81 131 GLU A CA 1
ATOM 1014 C C . GLU A 1 131 ? 2.971 -20.473 6.158 1.00 65.81 131 GLU A C 1
ATOM 1016 O O . GLU A 1 131 ? 1.916 -20.490 6.799 1.00 65.81 131 GLU A O 1
ATOM 1021 N N . VAL A 1 132 ? 3.815 -19.439 6.239 1.00 68.56 132 VAL A N 1
ATOM 1022 C CA . VAL A 1 132 ? 3.518 -18.228 7.015 1.00 68.56 132 VAL A CA 1
ATOM 1023 C C . VAL A 1 132 ? 2.305 -17.522 6.391 1.00 68.56 132 VAL A C 1
ATOM 1025 O O . VAL A 1 132 ? 2.168 -17.465 5.172 1.00 68.56 132 VAL A O 1
ATOM 1028 N N . PHE A 1 133 ? 1.408 -16.994 7.233 1.00 71.88 133 PHE A N 1
ATOM 1029 C CA . PHE A 1 133 ? 0.116 -16.382 6.862 1.00 71.88 133 PHE A CA 1
ATOM 1030 C C . PHE A 1 133 ? 0.145 -15.526 5.586 1.00 71.88 133 PHE A C 1
ATOM 1032 O O . PHE A 1 133 ? -0.783 -15.542 4.786 1.00 71.88 133 PHE A O 1
ATOM 1039 N N . ASP A 1 134 ? 1.180 -14.710 5.443 1.00 72.12 134 ASP A N 1
ATOM 1040 C CA . ASP A 1 134 ? 1.342 -13.724 4.385 1.00 72.12 134 ASP A CA 1
ATOM 1041 C C . ASP A 1 134 ? 1.775 -14.335 3.044 1.00 72.12 134 ASP A C 1
ATOM 1043 O O . ASP A 1 134 ? 1.458 -13.778 1.992 1.00 72.12 134 ASP A O 1
ATOM 1047 N N . VAL A 1 135 ? 2.413 -15.506 3.082 1.00 73.88 135 VAL A N 1
ATOM 1048 C CA . VAL A 1 135 ? 2.659 -16.374 1.922 1.00 73.88 135 VAL A CA 1
ATOM 1049 C C . VAL A 1 135 ? 1.378 -17.101 1.518 1.00 73.88 135 VAL A C 1
ATOM 1051 O O . VAL A 1 135 ? 1.006 -17.087 0.351 1.00 73.88 135 VAL A O 1
ATOM 1054 N N . ALA A 1 136 ? 0.619 -17.632 2.480 1.00 73.19 136 ALA A N 1
ATOM 1055 C CA . ALA A 1 136 ? -0.6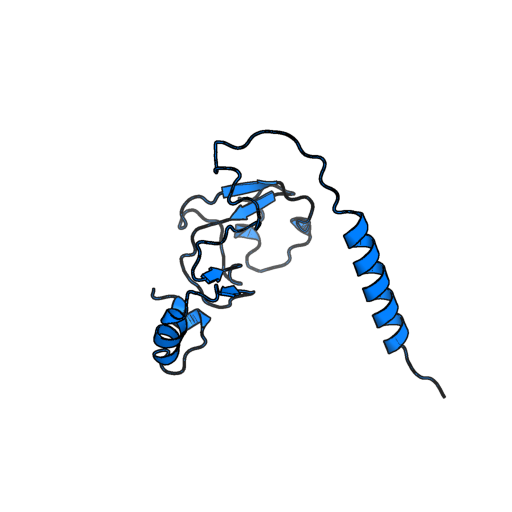48 -18.304 2.180 1.00 73.19 136 ALA A CA 1
ATOM 1056 C C . ALA A 1 136 ? -1.665 -17.380 1.472 1.00 73.19 136 ALA A C 1
ATOM 1058 O O . ALA A 1 136 ? -2.457 -17.840 0.649 1.00 73.19 136 ALA A O 1
ATOM 1059 N N . LEU A 1 137 ? -1.634 -16.075 1.770 1.00 70.56 137 LEU A N 1
ATOM 1060 C CA . LEU A 1 137 ? -2.473 -15.072 1.111 1.00 70.56 137 LEU A CA 1
ATOM 1061 C C . LEU A 1 137 ? -1.962 -14.605 -0.255 1.00 70.56 137 LEU A C 1
ATOM 1063 O O . LEU A 1 137 ? -2.740 -14.006 -0.985 1.00 70.56 137 LEU A O 1
ATOM 1067 N N . SER A 1 138 ? -0.710 -14.875 -0.641 1.00 69.38 138 SER A N 1
ATOM 1068 C CA . SER A 1 138 ? -0.156 -14.302 -1.878 1.00 69.38 138 SER A CA 1
ATOM 1069 C C . SER A 1 138 ? -0.724 -14.924 -3.152 1.00 69.38 138 SER A C 1
ATOM 1071 O O . SER A 1 138 ? -0.415 -14.456 -4.242 1.00 69.38 138 SER A O 1
ATOM 1073 N N . ASN A 1 139 ? -1.520 -15.986 -3.011 1.00 61.75 139 ASN A N 1
ATOM 1074 C CA . ASN A 1 139 ? -2.082 -16.780 -4.102 1.00 61.75 139 ASN A CA 1
ATOM 1075 C C . ASN A 1 139 ? -3.601 -16.582 -4.290 1.00 61.75 139 ASN A C 1
ATOM 1077 O O . ASN A 1 139 ? -4.204 -17.323 -5.069 1.00 61.75 139 ASN A O 1
ATOM 1081 N N . TYR A 1 140 ? -4.218 -15.639 -3.568 1.00 57.38 140 TYR A N 1
ATOM 1082 C CA . TYR A 1 140 ? -5.655 -15.328 -3.612 1.00 57.38 140 TYR A CA 1
ATOM 1083 C C . TYR A 1 140 ? -5.895 -13.882 -4.041 1.00 57.38 140 TYR A C 1
ATOM 1085 O O . TYR A 1 140 ? -6.893 -13.667 -4.765 1.00 57.38 140 TYR A O 1
#

Sequence (140 aa):
MNVPKFKEREKALEDDYIRRKDRTSPKNSSTHSRISDSNLASPFGTDWAVLWLGHCGAAIDDGVPPGLIYADDTSVAIVQYVSWSNKYLVDPLPEGHRQTQISTMTVCTFGRGVTKSSQEILSLLARGVDEVFDVALSNY

pLDDT: mean 70.94, std 14.52, range [37.25, 91.69]

Foldseek 3Di:
DDDDPVVVVVVVVVVVVVVVVVVPDDDDDDDDPDPPPPQPPDPVGQPDQKDFPDAPPDFQDPVFDFWDKDAAQPDDFLVPDDDPRSVRDVPPHDGRMDTDGDDLAQPRTPDMDGHPVNPVLVVLVVPVPPDDSRRSPNVD

Radius of gyration: 19.62 Å; chains: 1; bounding box: 46×48×58 Å

Organism: Cladophialophora bantiana (strain ATCC 10958 / CBS 173.52 / CDC B-1940 / NIH 8579) (NCBI:txid1442370)

Secondary structure (DSSP, 8-state):
----HHHHHHHHHHHHHHHHHTT-------------GGGTTSTT-S--SEEE--BTT---STTSPPPEEEE-TTSPPGGG--STTTHHHHTTS-TTEEEE---S---SBS-EEE-TT-THHHHHHTT-SS--HHHHGGG-